Protein AF-A0A2B6UF68-F1 (afdb_monomer_lite)

Secondary structure (DSSP, 8-state):
-HHHHHHHHHHHHHHTHHHHHHHHHHHHHHHHHHHTS-SHHHHHHHHHHHHHHHHHHHHHHHHHHHHHHHHHGGGGTS-HHHHGGGGHHHHHHHHHHHHHGGG--------SHHHHHHHHHHHHHHHTHHHHHHHHHHHHTS-HHHHHHHHHHHHGGGG-

pLDDT: mean 82.46, std 14.35, range [37.25, 95.19]

Foldseek 3Di:
DVVLLVVLLCLLVVLCPVVVVVLVVQLVVLVVVLVVDDDPVSVVVSVLLNVLLVLLLVLLVVVLLVVLLVLLVCCVPDPLVVLLCLVVQVVVLVVVVVVCVVPDDDDDDPPDSVSSSPVSSVVNNSSNSVVSSRSNSSNNVDDPVSVVSSVVSSCVVVPD

InterPro domains:
  IPR004676 Cadmium resistance transporter [PF03596] (13-154)

Organism: NCBI:txid1890302

Structure (mmCIF, N/CA/C/O backbone):
data_AF-A0A2B6UF68-F1
#
_entry.id   AF-A0A2B6UF68-F1
#
loop_
_atom_site.group_PDB
_atom_site.id
_atom_site.type_symbol
_atom_site.label_atom_id
_atom_site.label_alt_id
_atom_site.label_comp_id
_atom_site.label_asym_id
_atom_site.label_entity_id
_atom_site.label_seq_id
_atom_site.pdbx_PDB_ins_code
_atom_site.Cartn_x
_atom_site.Cartn_y
_atom_site.Cartn_z
_atom_site.occupancy
_atom_site.B_iso_or_equiv
_atom_site.auth_seq_id
_atom_site.auth_comp_id
_atom_site.auth_asym_id
_atom_site.auth_atom_id
_atom_site.pdbx_PDB_model_num
ATOM 1 N N . MET A 1 1 ? 9.343 10.005 -18.141 1.00 82.25 1 MET A N 1
ATOM 2 C CA . MET A 1 1 ? 9.205 10.897 -16.968 1.00 82.25 1 MET A CA 1
ATOM 3 C C . MET A 1 1 ? 7.772 11.369 -16.813 1.00 82.25 1 MET A C 1
ATOM 5 O O . MET A 1 1 ? 7.151 10.940 -15.858 1.00 82.25 1 MET A O 1
ATOM 9 N N . VAL A 1 2 ? 7.203 12.136 -17.752 1.00 87.62 2 VAL A N 1
ATOM 10 C CA . VAL A 1 2 ? 5.778 12.544 -17.690 1.00 87.62 2 VAL A CA 1
ATOM 11 C C . VAL A 1 2 ? 4.834 11.339 -17.609 1.00 87.62 2 VAL A C 1
ATOM 13 O O . VAL A 1 2 ? 3.980 11.285 -16.734 1.00 87.62 2 VAL A O 1
ATOM 16 N N . THR A 1 3 ? 5.044 10.332 -18.461 1.00 88.31 3 THR A N 1
ATOM 17 C CA . THR A 1 3 ? 4.276 9.077 -18.436 1.00 88.31 3 THR A CA 1
ATOM 18 C C . THR A 1 3 ? 4.361 8.374 -17.086 1.00 88.31 3 THR A C 1
ATOM 20 O O . THR A 1 3 ? 3.337 8.000 -16.540 1.00 88.31 3 THR A O 1
ATOM 23 N N . THR A 1 4 ? 5.558 8.264 -16.506 1.00 87.00 4 THR A N 1
ATOM 24 C CA . THR A 1 4 ? 5.756 7.688 -15.172 1.00 87.00 4 THR A CA 1
ATOM 25 C C . THR A 1 4 ? 5.005 8.469 -14.105 1.00 87.00 4 THR A C 1
ATOM 27 O O . THR A 1 4 ? 4.317 7.855 -13.314 1.00 87.00 4 THR A O 1
ATOM 30 N N . ILE A 1 5 ? 5.092 9.801 -14.094 1.00 89.75 5 ILE A N 1
ATOM 31 C CA . ILE A 1 5 ? 4.393 10.629 -13.100 1.00 89.75 5 ILE A CA 1
ATOM 32 C C . ILE A 1 5 ? 2.885 10.363 -13.156 1.00 89.75 5 ILE A C 1
ATOM 34 O O . ILE A 1 5 ? 2.264 10.116 -12.126 1.00 89.75 5 ILE A O 1
ATOM 38 N N . ILE A 1 6 ? 2.316 10.347 -14.365 1.00 92.94 6 ILE A N 1
ATOM 39 C CA . ILE A 1 6 ? 0.894 10.064 -14.581 1.00 92.94 6 ILE A CA 1
ATOM 40 C C . ILE A 1 6 ? 0.556 8.634 -14.141 1.00 92.94 6 ILE A C 1
ATOM 42 O O . ILE A 1 6 ? -0.397 8.440 -13.394 1.00 92.94 6 ILE A O 1
ATOM 46 N N . SER A 1 7 ? 1.343 7.635 -14.550 1.00 91.31 7 SER A N 1
ATOM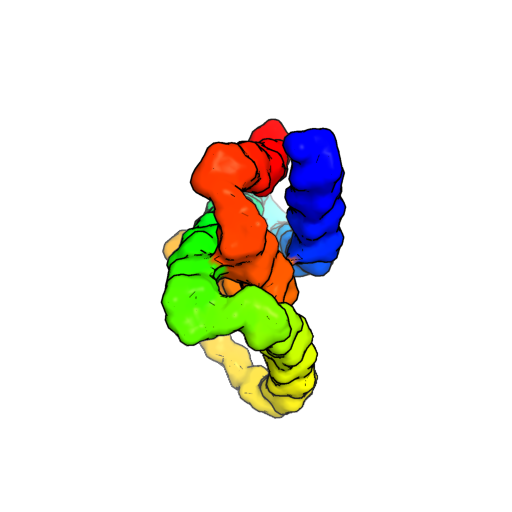 47 C CA . SER A 1 7 ? 1.135 6.236 -14.163 1.00 91.31 7 SER A CA 1
ATOM 48 C C . SER A 1 7 ? 1.241 6.028 -12.656 1.00 91.31 7 SER A C 1
ATOM 50 O O . SER A 1 7 ? 0.402 5.334 -12.099 1.00 91.31 7 SER A O 1
ATOM 52 N N . SER A 1 8 ? 2.222 6.638 -11.988 1.00 91.19 8 SER A N 1
ATOM 53 C CA . SER A 1 8 ? 2.392 6.556 -10.536 1.00 91.19 8 SER A CA 1
ATOM 54 C C . SER A 1 8 ? 1.227 7.208 -9.807 1.00 91.19 8 SER A C 1
ATOM 56 O O . SER A 1 8 ? 0.723 6.634 -8.850 1.00 91.19 8 SER A O 1
ATOM 58 N N . PHE A 1 9 ? 0.753 8.363 -10.280 1.00 92.50 9 PHE A N 1
ATOM 59 C CA . PHE A 1 9 ? -0.416 9.024 -9.707 1.00 92.50 9 PHE A CA 1
ATOM 60 C C . PHE A 1 9 ? -1.695 8.196 -9.888 1.00 92.50 9 PHE A C 1
ATOM 62 O O . PHE A 1 9 ? -2.442 7.997 -8.932 1.00 92.50 9 PHE A O 1
ATOM 69 N N . ILE A 1 10 ? -1.938 7.671 -11.094 1.00 93.81 10 ILE A N 1
ATOM 70 C CA . ILE A 1 10 ? -3.097 6.816 -11.385 1.00 93.81 10 ILE A CA 1
ATOM 71 C C . ILE A 1 10 ? -3.030 5.522 -10.572 1.00 93.81 10 ILE A C 1
ATOM 73 O O . ILE A 1 10 ? -4.028 5.142 -9.975 1.00 93.81 10 ILE A O 1
ATOM 77 N N . ALA A 1 11 ? -1.872 4.860 -10.521 1.00 92.94 11 ALA A N 1
ATOM 78 C CA . ALA A 1 11 ? -1.694 3.631 -9.755 1.00 92.94 11 ALA A CA 1
ATOM 79 C C . ALA A 1 11 ? -1.968 3.880 -8.271 1.00 92.94 11 ALA A C 1
ATOM 81 O O . ALA A 1 11 ? -2.795 3.191 -7.687 1.00 92.94 11 ALA A O 1
ATOM 82 N N . PHE A 1 12 ? -1.346 4.914 -7.701 1.00 91.75 12 PHE A N 1
ATOM 83 C CA . PHE A 1 12 ? -1.544 5.305 -6.312 1.00 91.75 12 PHE A CA 1
ATOM 84 C C . PHE A 1 12 ? -3.020 5.564 -6.010 1.00 91.75 12 PHE A C 1
ATOM 86 O O . PHE A 1 12 ? -3.643 4.833 -5.247 1.00 91.75 12 PHE A O 1
ATOM 93 N N . THR A 1 13 ? -3.616 6.544 -6.695 1.00 91.62 13 THR A N 1
ATOM 94 C CA . THR A 1 13 ? -5.015 6.925 -6.466 1.00 91.62 13 THR A CA 1
ATOM 95 C C . THR A 1 13 ? -5.969 5.756 -6.676 1.00 91.62 13 THR A C 1
ATOM 97 O O . THR A 1 13 ? -6.846 5.552 -5.846 1.00 91.62 13 THR A O 1
ATOM 100 N N . SER A 1 14 ? -5.773 4.942 -7.717 1.00 92.50 14 SER A N 1
ATOM 101 C CA . SER A 1 14 ? -6.626 3.784 -7.992 1.00 92.50 14 SER A CA 1
ATOM 102 C C . SER A 1 14 ? -6.565 2.729 -6.889 1.00 92.50 14 SER A C 1
ATOM 104 O O . SER A 1 14 ? -7.602 2.159 -6.567 1.00 92.50 14 SER A O 1
ATOM 106 N N . THR A 1 15 ? -5.385 2.464 -6.326 1.00 91.44 15 THR A N 1
ATOM 107 C CA . THR A 1 15 ? -5.206 1.450 -5.268 1.00 91.44 15 THR A CA 1
ATOM 108 C C . THR A 1 15 ? -5.496 1.960 -3.861 1.00 91.44 15 THR A C 1
ATOM 110 O O . THR A 1 15 ? -5.385 1.208 -2.910 1.00 91.44 15 THR A O 1
ATOM 113 N N . ASN A 1 16 ? -5.808 3.246 -3.697 1.00 91.56 16 ASN A N 1
ATOM 114 C CA . ASN A 1 16 ? -6.142 3.831 -2.396 1.00 91.56 16 ASN A CA 1
ATOM 115 C C . ASN A 1 16 ? -7.621 4.247 -2.291 1.00 91.56 16 ASN A C 1
ATOM 117 O O . ASN A 1 16 ? -8.037 4.824 -1.285 1.00 91.56 16 ASN A O 1
ATOM 121 N N . ILE A 1 17 ? -8.439 3.991 -3.320 1.00 91.00 17 ILE A N 1
ATOM 122 C CA . ILE A 1 17 ? -9.878 4.312 -3.306 1.00 91.00 17 ILE A CA 1
ATOM 123 C C . ILE A 1 17 ? -10.624 3.513 -2.227 1.00 91.00 17 ILE A C 1
ATOM 125 O O . ILE A 1 17 ? -11.546 4.032 -1.597 1.00 91.00 17 ILE A O 1
ATOM 129 N N . ASP A 1 18 ? -10.251 2.259 -2.012 1.00 88.69 18 ASP A N 1
ATOM 130 C CA . ASP A 1 18 ? -10.850 1.360 -1.025 1.00 88.69 18 ASP A CA 1
ATOM 131 C C . ASP A 1 18 ? -10.479 1.731 0.424 1.00 88.69 18 ASP A C 1
ATOM 133 O O . ASP A 1 18 ? -11.342 1.701 1.310 1.00 88.69 18 ASP A O 1
ATOM 137 N N . ASP A 1 19 ? -9.252 2.205 0.654 1.00 90.31 19 ASP A N 1
ATOM 138 C CA . ASP A 1 19 ? -8.795 2.730 1.944 1.00 90.31 19 ASP A CA 1
ATOM 139 C C . ASP A 1 19 ? -9.687 3.873 2.450 1.00 90.31 19 ASP A C 1
ATOM 141 O O . ASP A 1 19 ? -9.962 3.960 3.649 1.00 90.31 19 ASP A O 1
ATOM 145 N N . ILE A 1 20 ? -10.204 4.727 1.555 1.00 90.44 20 ILE A N 1
ATOM 146 C CA . ILE A 1 20 ? -11.131 5.813 1.922 1.00 90.44 20 ILE A CA 1
ATOM 147 C C . ILE A 1 20 ? -12.387 5.244 2.593 1.00 90.44 20 ILE A C 1
ATOM 149 O O . ILE A 1 20 ? -12.851 5.787 3.599 1.00 90.44 20 ILE A O 1
ATOM 153 N N . PHE A 1 21 ? -12.927 4.133 2.086 1.00 91.00 21 PHE A N 1
ATOM 154 C CA . PHE A 1 21 ? -14.095 3.483 2.683 1.00 91.00 21 PHE A CA 1
ATOM 155 C C . PHE A 1 21 ? -13.763 2.841 4.033 1.00 91.00 21 PHE A C 1
ATOM 157 O O . PHE A 1 21 ? -14.556 2.949 4.973 1.00 91.00 21 PHE A O 1
ATOM 164 N N . ILE A 1 22 ? -12.589 2.219 4.169 1.00 89.56 22 ILE A N 1
ATOM 165 C CA . ILE A 1 22 ? -12.136 1.656 5.450 1.00 89.56 22 ILE A CA 1
ATOM 166 C C . ILE A 1 22 ? -11.959 2.757 6.494 1.00 89.56 22 ILE A C 1
ATOM 168 O O . ILE A 1 22 ? -12.490 2.645 7.603 1.00 89.56 22 ILE A O 1
ATOM 172 N N . LEU A 1 23 ? -11.268 3.841 6.143 1.00 90.44 23 LEU A N 1
ATOM 173 C CA . LEU A 1 23 ? -11.076 4.996 7.015 1.00 90.44 23 LEU A CA 1
ATOM 174 C C . LEU A 1 23 ? -12.417 5.610 7.405 1.00 90.44 23 LEU A C 1
ATOM 176 O O . LEU A 1 23 ? -12.648 5.856 8.589 1.00 90.44 23 LEU A O 1
ATOM 180 N N . LEU A 1 24 ? -13.337 5.776 6.452 1.00 91.25 24 LEU A N 1
ATOM 181 C CA . LEU A 1 24 ? -14.691 6.257 6.718 1.00 91.25 24 LEU A CA 1
ATOM 182 C C . LEU A 1 24 ? -15.397 5.394 7.773 1.00 91.25 24 LEU A C 1
ATOM 184 O O . LEU A 1 24 ? -15.976 5.927 8.722 1.00 91.25 24 LEU A O 1
ATOM 188 N N . VAL A 1 25 ? -15.327 4.067 7.646 1.00 88.75 25 VAL A N 1
ATOM 189 C CA . VAL A 1 25 ? -15.925 3.133 8.610 1.00 88.75 25 VAL A CA 1
ATOM 190 C C . VAL A 1 25 ? -15.245 3.234 9.980 1.00 88.75 25 VAL A C 1
ATOM 192 O O . VAL A 1 25 ? -15.941 3.283 10.997 1.00 88.75 25 VAL A O 1
ATOM 195 N N . LEU A 1 26 ? -13.913 3.303 10.038 1.00 87.19 26 LEU A N 1
ATOM 196 C CA . LEU A 1 26 ? -13.161 3.415 11.294 1.00 87.19 26 LEU A CA 1
ATOM 197 C C . LEU A 1 26 ? -13.449 4.736 12.022 1.00 87.19 26 LEU A C 1
ATOM 199 O O . LEU A 1 26 ? -13.762 4.727 13.217 1.00 87.19 26 LEU A O 1
ATOM 203 N N . PHE A 1 27 ? -13.428 5.863 11.307 1.00 88.31 27 PHE A N 1
ATOM 204 C CA . PHE A 1 27 ? -13.787 7.171 11.857 1.00 88.31 27 PHE A CA 1
ATOM 205 C C . PHE A 1 27 ? -15.256 7.218 12.289 1.00 88.31 27 PHE A C 1
ATOM 207 O O . PHE A 1 27 ? -15.570 7.742 13.361 1.00 88.31 27 PHE A O 1
ATOM 214 N N . SER A 1 28 ? -16.160 6.607 11.518 1.00 87.88 28 SER A N 1
ATOM 215 C CA . SER A 1 28 ? -17.574 6.484 11.884 1.00 87.88 28 SER A CA 1
ATOM 216 C C . SER A 1 28 ? -17.764 5.695 13.185 1.00 87.88 28 SER A C 1
ATOM 218 O O . SER A 1 28 ? -18.507 6.132 14.066 1.00 87.88 28 SER A O 1
ATOM 220 N N . GLN A 1 29 ? -17.045 4.584 13.382 1.00 83.50 29 GLN A N 1
ATOM 221 C CA . GLN A 1 29 ? -17.090 3.807 14.630 1.00 83.50 29 GLN A CA 1
ATOM 222 C C . GLN A 1 29 ? -16.602 4.616 15.839 1.00 83.50 29 GLN A C 1
ATOM 224 O O . GLN A 1 29 ? -17.213 4.572 16.910 1.00 83.50 29 GLN A O 1
ATOM 229 N N . VAL A 1 30 ? -15.528 5.394 15.674 1.00 81.81 30 VAL A N 1
ATOM 230 C CA . VAL A 1 30 ? -15.020 6.272 16.739 1.00 81.81 30 VAL A CA 1
ATOM 231 C C . VAL A 1 30 ? -16.034 7.369 17.069 1.00 81.81 30 VAL A C 1
ATOM 233 O O . VAL A 1 30 ? -16.325 7.592 18.246 1.00 81.81 30 VAL A O 1
ATOM 236 N N . ARG A 1 31 ? -16.631 8.006 16.056 1.00 78.19 31 ARG A N 1
ATOM 237 C CA . ARG A 1 31 ? -17.592 9.105 16.231 1.00 78.19 31 ARG A CA 1
ATOM 238 C C . ARG A 1 31 ? -18.939 8.640 16.794 1.00 78.19 31 ARG A C 1
ATOM 240 O O . ARG A 1 31 ? -19.501 9.302 17.662 1.00 78.19 31 ARG A O 1
ATOM 247 N N . THR A 1 32 ? -19.446 7.485 16.373 1.00 70.50 32 THR A N 1
ATOM 248 C CA . THR A 1 32 ? -20.697 6.904 16.905 1.00 70.50 32 THR A CA 1
ATOM 249 C C . THR A 1 32 ? -20.546 6.397 18.340 1.00 70.50 32 THR A C 1
ATOM 251 O O . THR A 1 32 ? -21.478 6.524 19.136 1.00 70.50 32 THR A O 1
ATOM 254 N N . GLY A 1 33 ? -19.360 5.913 18.727 1.00 63.47 33 GLY A N 1
ATOM 255 C CA . GLY A 1 33 ? -19.050 5.562 20.119 1.00 63.47 33 GLY A CA 1
ATOM 256 C C . GLY A 1 33 ? -19.103 6.750 21.092 1.00 63.47 33 GLY A C 1
ATOM 257 O O . GLY A 1 33 ? -19.291 6.554 22.292 1.00 63.47 33 GLY A O 1
ATOM 258 N N . VAL A 1 34 ? -18.974 7.975 20.578 1.00 55.97 34 VAL A N 1
ATOM 259 C CA . VAL A 1 34 ? -19.010 9.234 21.344 1.00 55.97 34 VAL A CA 1
ATOM 260 C C . VAL A 1 34 ? -20.437 9.728 21.546 1.00 55.97 34 VAL A C 1
ATOM 262 O O . VAL A 1 34 ? -20.759 10.201 22.627 1.00 55.97 34 VAL A O 1
ATOM 265 N N . ILE A 1 35 ? -21.318 9.531 20.561 1.00 55.06 35 ILE A N 1
ATOM 266 C CA . ILE A 1 35 ? -22.742 9.903 20.649 1.00 55.06 35 ILE A CA 1
ATOM 267 C C . ILE A 1 35 ? -23.453 9.149 21.792 1.00 55.06 35 ILE A C 1
ATOM 269 O O . ILE A 1 35 ? -24.402 9.657 22.373 1.00 55.06 35 ILE A O 1
ATOM 273 N N . LYS A 1 36 ? -22.964 7.961 22.178 1.00 57.69 36 LYS A N 1
ATOM 274 C CA . LYS A 1 36 ? -23.509 7.172 23.300 1.00 57.69 36 LYS A CA 1
ATOM 275 C C . LYS A 1 36 ? -23.016 7.581 24.695 1.00 57.69 36 LYS A C 1
ATOM 277 O O . LYS A 1 36 ? -23.550 7.075 25.678 1.00 57.69 36 LYS A O 1
ATOM 282 N N . LYS A 1 37 ? -21.982 8.419 24.814 1.00 55.34 37 LYS A N 1
ATOM 283 C CA . LYS A 1 37 ? -21.416 8.843 26.106 1.00 55.34 37 LYS A CA 1
ATOM 284 C C . LYS A 1 37 ? -21.299 10.365 26.108 1.00 55.34 37 LYS A C 1
ATOM 286 O O . LYS A 1 37 ? -20.322 10.918 25.618 1.00 55.34 37 LYS A O 1
ATOM 291 N N . GLU A 1 38 ? -22.313 11.043 26.631 1.00 52.59 38 GLU A N 1
ATOM 292 C CA . GLU A 1 38 ? -22.341 12.504 26.726 1.00 52.59 38 GLU A CA 1
ATOM 293 C C . GLU A 1 38 ? -21.450 12.995 27.880 1.00 52.59 38 GLU A C 1
ATOM 295 O O . GLU A 1 38 ? -21.632 12.614 29.034 1.00 52.59 38 GLU A O 1
ATOM 300 N N . GLY A 1 39 ? -20.447 13.822 27.566 1.00 58.47 39 GLY A N 1
ATOM 301 C CA . GLY A 1 39 ? -19.591 14.492 28.549 1.00 58.47 39 GLY A CA 1
ATOM 302 C C . GLY A 1 39 ? -18.331 15.104 27.926 1.00 58.47 39 GLY A C 1
ATOM 303 O O . GLY A 1 39 ? -17.732 14.534 27.015 1.00 58.47 39 GLY A O 1
ATOM 304 N N . SER A 1 40 ? -17.882 16.261 28.418 1.00 56.56 40 SER A N 1
ATOM 305 C CA . SER A 1 40 ? -16.725 17.011 27.886 1.00 56.56 40 SER A CA 1
ATOM 306 C C . SER A 1 40 ? -15.403 16.220 27.887 1.00 56.56 40 SER A C 1
ATOM 308 O O . SER A 1 40 ? -14.547 16.438 27.030 1.00 56.56 40 SER A O 1
ATOM 310 N N . THR A 1 41 ? -15.251 15.238 28.785 1.00 59.62 41 THR A N 1
ATOM 311 C CA . THR A 1 41 ? -14.118 14.289 28.825 1.00 59.62 41 THR A CA 1
ATOM 312 C C . THR A 1 41 ? -14.112 13.295 27.659 1.00 59.62 41 THR A C 1
ATOM 314 O O . THR A 1 41 ? -13.068 12.728 27.325 1.00 59.62 41 THR A O 1
ATOM 317 N N . VAL A 1 42 ? -15.253 13.089 26.997 1.00 62.56 42 VAL A N 1
ATOM 318 C CA . VAL A 1 42 ? -15.395 12.142 25.885 1.00 62.56 42 VAL A CA 1
ATOM 319 C C . VAL A 1 42 ? -14.792 12.714 24.604 1.00 62.56 42 VAL A C 1
ATOM 321 O O . VAL A 1 42 ? -14.113 11.983 23.887 1.00 62.56 42 VAL A O 1
ATOM 324 N N . ARG A 1 43 ? -14.908 14.028 24.370 1.00 62.31 43 ARG A N 1
ATOM 325 C CA . ARG A 1 43 ? -14.393 14.686 23.155 1.00 62.31 43 ARG A CA 1
ATOM 326 C C . ARG A 1 43 ? -12.864 14.668 23.048 1.00 62.31 43 ARG A C 1
ATOM 328 O O . ARG A 1 43 ? -12.331 14.534 21.948 1.00 62.31 43 ARG A O 1
ATOM 335 N N . GLY A 1 44 ? -12.156 14.740 24.179 1.00 64.06 44 GLY A N 1
ATOM 336 C CA . GLY A 1 44 ? -10.698 14.565 24.223 1.00 64.06 44 GLY A CA 1
ATOM 337 C C . GLY A 1 44 ? -10.271 13.139 23.854 1.00 64.06 44 GLY A C 1
ATOM 338 O O . GLY A 1 44 ? -9.354 12.950 23.059 1.00 64.06 44 GLY A O 1
ATOM 339 N N . ARG A 1 45 ? -10.993 12.124 24.349 1.00 68.94 45 ARG A N 1
ATOM 340 C CA . ARG A 1 45 ? -10.748 10.714 23.995 1.00 68.94 45 ARG A CA 1
ATOM 341 C C . ARG A 1 45 ? -11.067 10.409 22.529 1.00 68.94 45 ARG A C 1
ATOM 343 O O . ARG A 1 45 ? -10.415 9.546 21.953 1.00 68.94 45 ARG A O 1
ATOM 350 N N . THR A 1 46 ? -12.027 11.108 21.921 1.00 73.88 46 THR A N 1
ATOM 351 C CA . THR A 1 46 ? -12.342 10.992 20.487 1.00 73.88 46 THR A CA 1
ATOM 352 C C . THR A 1 46 ? -11.162 11.391 19.618 1.00 73.88 46 THR A C 1
ATOM 354 O O . THR A 1 46 ? -10.708 10.574 18.825 1.00 73.88 46 THR A O 1
ATOM 357 N N . LYS A 1 47 ? -10.615 12.598 19.824 1.00 79.06 47 LYS A N 1
ATOM 358 C CA . LYS A 1 47 ? -9.483 13.103 19.032 1.00 79.06 47 LYS A CA 1
ATOM 359 C C . LYS A 1 47 ? -8.262 12.188 19.119 1.00 79.06 47 LYS A C 1
ATOM 361 O O . LYS A 1 47 ? -7.589 11.961 18.123 1.00 79.06 47 LYS A O 1
ATOM 366 N N . MET A 1 48 ? -8.001 11.616 20.297 1.00 79.94 48 MET A N 1
ATOM 367 C CA . MET A 1 48 ? -6.900 10.661 20.472 1.00 79.94 48 MET A CA 1
ATOM 368 C C . MET A 1 48 ? -7.128 9.367 19.682 1.00 79.94 48 MET A C 1
ATOM 370 O O . MET A 1 48 ? -6.202 8.854 19.066 1.00 79.94 48 MET A O 1
ATOM 374 N N . LYS A 1 49 ? -8.364 8.855 19.645 1.00 82.38 49 LYS A N 1
ATOM 375 C CA . LYS A 1 49 ? -8.708 7.665 18.850 1.00 82.38 49 LYS A CA 1
ATOM 376 C C . LYS A 1 49 ? -8.645 7.930 17.347 1.00 82.38 49 LYS A C 1
ATOM 378 O O . LYS A 1 49 ? -8.176 7.069 16.612 1.00 82.38 49 LYS A O 1
ATOM 383 N N . GLU A 1 50 ? -9.082 9.107 16.906 1.00 87.06 50 GLU A N 1
ATOM 384 C CA . GLU A 1 50 ? -8.929 9.561 15.518 1.00 87.06 50 GLU A CA 1
ATOM 385 C C . GLU A 1 50 ? -7.447 9.617 15.128 1.00 87.06 50 GLU A C 1
ATOM 387 O O . GLU A 1 50 ? -7.063 9.074 14.095 1.00 87.06 50 GLU A O 1
ATOM 392 N N . LEU A 1 51 ? -6.591 10.157 16.002 1.00 87.31 51 LEU A N 1
ATOM 393 C CA . LEU A 1 51 ? -5.145 10.182 15.784 1.00 87.31 51 LEU A CA 1
ATOM 394 C C . LEU A 1 51 ? -4.541 8.771 15.688 1.00 87.31 51 LEU A C 1
ATOM 396 O O . LEU A 1 51 ? -3.658 8.543 14.869 1.00 87.31 51 LEU A O 1
ATOM 400 N N . TYR A 1 52 ? -5.025 7.801 16.470 1.00 89.44 52 TYR A N 1
ATOM 401 C CA . TYR A 1 52 ? -4.562 6.410 16.359 1.00 89.44 52 TYR A CA 1
ATOM 402 C C . TYR A 1 52 ? -4.949 5.758 15.030 1.00 89.44 52 TYR A C 1
ATOM 404 O O . TYR A 1 52 ? -4.194 4.919 14.542 1.00 89.44 52 TYR A O 1
ATOM 412 N N . ILE A 1 53 ? -6.083 6.150 14.435 1.00 90.38 53 ILE A N 1
ATOM 413 C CA . ILE A 1 53 ? -6.452 5.728 13.076 1.00 90.38 53 ILE A CA 1
ATOM 414 C C . ILE A 1 53 ? -5.452 6.294 12.072 1.00 90.38 53 ILE A C 1
ATOM 416 O O . ILE A 1 53 ? -4.900 5.535 11.284 1.00 90.38 53 ILE A O 1
ATOM 420 N N . VAL A 1 54 ? -5.158 7.593 12.146 1.00 91.75 54 VAL A N 1
ATOM 421 C CA . VAL A 1 54 ? -4.195 8.232 11.236 1.00 91.75 54 VAL A CA 1
ATOM 422 C C . VAL A 1 54 ? -2.809 7.597 11.377 1.00 91.75 54 VAL A C 1
ATOM 424 O O . VAL A 1 54 ? -2.264 7.099 10.400 1.00 91.75 54 VAL A O 1
ATOM 427 N N . ILE A 1 55 ? -2.261 7.508 12.594 1.00 91.38 55 ILE A N 1
ATOM 428 C CA . ILE A 1 55 ? -0.933 6.912 12.828 1.00 91.38 55 ILE A CA 1
ATOM 429 C C . ILE A 1 55 ? -0.892 5.451 12.362 1.00 91.38 55 ILE A C 1
ATOM 431 O O . ILE A 1 55 ? 0.076 5.027 11.733 1.00 91.38 55 ILE A O 1
ATOM 435 N N . GLY A 1 56 ? -1.941 4.679 12.654 1.00 90.88 56 GLY A N 1
ATOM 436 C CA . GLY A 1 56 ? -2.039 3.288 12.223 1.00 90.88 56 GLY A CA 1
ATOM 437 C C . GLY A 1 56 ? -2.082 3.139 10.705 1.00 90.88 56 GLY A C 1
ATOM 438 O O . GLY A 1 56 ? -1.378 2.285 10.173 1.00 90.88 56 GLY A O 1
ATOM 439 N N . GLN A 1 57 ? -2.832 3.995 10.007 1.00 92.75 57 GLN A N 1
ATOM 440 C CA . GLN A 1 57 ? -2.890 4.001 8.544 1.00 92.75 57 GLN A CA 1
ATOM 441 C C . GLN A 1 57 ? -1.523 4.337 7.943 1.00 92.75 57 GLN A C 1
ATOM 443 O O . GLN A 1 57 ? -1.046 3.613 7.075 1.00 92.75 57 GLN A O 1
ATOM 448 N N . TYR A 1 58 ? -0.860 5.385 8.441 1.00 91.62 58 TYR A N 1
ATOM 449 C CA . TYR A 1 58 ? 0.467 5.790 7.966 1.00 91.62 58 TYR A CA 1
ATOM 450 C C . TYR A 1 58 ? 1.495 4.673 8.175 1.00 91.62 58 TYR A C 1
ATOM 452 O O . TYR A 1 58 ? 2.288 4.377 7.280 1.00 91.62 58 TYR A O 1
ATOM 460 N N . PHE A 1 59 ? 1.462 4.007 9.333 1.00 93.62 59 PHE A N 1
ATOM 461 C CA . PHE A 1 59 ? 2.347 2.881 9.618 1.00 93.62 59 PHE A CA 1
ATOM 462 C C . PHE A 1 59 ? 2.055 1.670 8.719 1.00 93.62 59 PHE A C 1
ATOM 464 O O . PHE A 1 59 ? 2.976 1.099 8.136 1.00 93.62 59 PHE A O 1
ATOM 471 N N . GLY A 1 60 ? 0.779 1.300 8.563 1.00 93.31 60 GLY A N 1
ATOM 472 C CA . GLY A 1 60 ? 0.358 0.196 7.698 1.00 93.31 60 GLY A CA 1
ATOM 473 C C . GLY A 1 60 ? 0.719 0.432 6.232 1.00 93.31 60 GLY A C 1
ATOM 474 O O . GLY A 1 60 ? 1.276 -0.448 5.579 1.00 93.31 60 GLY A O 1
ATOM 475 N N . PHE A 1 61 ? 0.491 1.643 5.729 1.00 93.31 61 PHE A N 1
ATOM 476 C CA . PHE A 1 61 ? 0.800 1.995 4.348 1.00 93.31 61 PHE A CA 1
ATOM 477 C C . PHE A 1 61 ? 2.310 2.121 4.092 1.00 93.31 61 PHE A C 1
ATOM 479 O O . PHE A 1 61 ? 2.810 1.659 3.066 1.00 93.31 61 PHE A O 1
ATOM 486 N N . SER A 1 62 ? 3.073 2.633 5.063 1.00 93.12 62 SER A N 1
ATOM 487 C CA . SER A 1 62 ? 4.543 2.589 5.015 1.00 93.12 62 SER A CA 1
ATOM 488 C C . SER A 1 62 ? 5.057 1.151 4.909 1.00 93.12 62 SER A C 1
ATOM 490 O O . SER A 1 62 ? 5.977 0.878 4.138 1.00 93.12 62 SER A O 1
ATOM 492 N N . LEU A 1 63 ? 4.442 0.214 5.640 1.00 95.12 63 LEU A N 1
ATOM 493 C CA . LEU A 1 63 ? 4.786 -1.204 5.565 1.00 95.12 63 LEU A CA 1
ATOM 494 C C . LEU A 1 63 ? 4.446 -1.809 4.193 1.00 95.12 63 LEU A C 1
ATOM 496 O O . LEU A 1 63 ? 5.250 -2.571 3.664 1.00 95.12 63 LEU A O 1
ATOM 500 N N . ILE A 1 64 ? 3.315 -1.437 3.585 1.00 95.19 64 ILE A N 1
ATOM 501 C CA . ILE A 1 64 ? 2.955 -1.836 2.211 1.00 95.19 64 ILE A CA 1
ATOM 502 C C . ILE A 1 64 ? 4.016 -1.372 1.207 1.00 95.19 64 ILE A C 1
ATOM 504 O O . ILE A 1 64 ? 4.503 -2.179 0.410 1.00 95.19 64 ILE A O 1
ATOM 508 N N . ILE A 1 65 ? 4.416 -0.096 1.255 1.00 94.81 65 ILE A N 1
ATOM 509 C CA . ILE A 1 65 ? 5.462 0.445 0.373 1.00 94.81 65 ILE A CA 1
ATOM 510 C C . ILE A 1 65 ? 6.779 -0.300 0.604 1.00 94.81 65 ILE A C 1
ATOM 512 O O . ILE A 1 65 ? 7.419 -0.736 -0.352 1.00 94.81 65 ILE A O 1
ATOM 516 N N . PHE A 1 66 ? 7.169 -0.492 1.864 1.00 95.12 66 PHE A N 1
ATOM 517 C CA . PHE A 1 66 ? 8.401 -1.188 2.229 1.00 95.12 66 PHE A CA 1
ATOM 518 C C . PHE A 1 66 ? 8.433 -2.628 1.701 1.00 95.12 66 PHE A C 1
ATOM 520 O O . PHE A 1 66 ? 9.399 -3.029 1.048 1.00 95.12 66 PHE A O 1
ATOM 527 N N . LEU A 1 67 ? 7.355 -3.389 1.911 1.00 95.06 67 LEU A N 1
ATOM 528 C CA . LEU A 1 67 ? 7.203 -4.740 1.371 1.00 95.06 67 LEU A CA 1
ATOM 529 C C . LEU A 1 67 ? 7.202 -4.744 -0.157 1.00 95.06 67 LEU A C 1
ATOM 531 O O . LEU A 1 67 ? 7.733 -5.674 -0.754 1.00 95.06 67 LEU A O 1
ATOM 535 N N . SER A 1 68 ? 6.665 -3.704 -0.793 1.00 95.00 68 SER A N 1
ATOM 536 C CA . SER A 1 68 ? 6.664 -3.583 -2.251 1.00 95.00 68 SER A CA 1
ATOM 537 C C . SER A 1 68 ? 8.064 -3.329 -2.812 1.00 95.00 68 SER A C 1
ATOM 539 O O . SER A 1 68 ? 8.444 -3.937 -3.811 1.00 95.00 68 SER A O 1
ATOM 541 N N . ILE A 1 69 ? 8.869 -2.494 -2.147 1.00 94.62 69 ILE A N 1
ATOM 542 C CA . ILE A 1 69 ? 10.277 -2.272 -2.508 1.00 94.62 69 ILE A CA 1
ATOM 543 C C . ILE A 1 69 ? 11.070 -3.572 -2.346 1.00 94.62 69 ILE A C 1
ATOM 545 O O . ILE A 1 69 ? 11.766 -3.978 -3.275 1.00 94.62 69 ILE A O 1
ATOM 549 N N . ILE A 1 70 ? 10.937 -4.262 -1.208 1.00 94.31 70 ILE A N 1
ATOM 550 C CA . ILE A 1 70 ? 11.606 -5.556 -0.988 1.00 94.31 70 ILE A CA 1
ATOM 551 C C . ILE A 1 70 ? 11.134 -6.587 -2.015 1.00 94.31 70 ILE A C 1
ATOM 553 O O . ILE A 1 70 ? 11.948 -7.275 -2.626 1.00 94.31 70 ILE A O 1
ATOM 557 N N . GLY A 1 71 ? 9.826 -6.667 -2.246 1.00 91.94 71 GLY A N 1
ATOM 558 C CA . GLY A 1 71 ? 9.223 -7.563 -3.223 1.00 91.94 71 GLY A CA 1
ATOM 559 C C . GLY A 1 71 ? 9.714 -7.288 -4.641 1.00 91.94 71 GLY A C 1
ATOM 560 O O . GLY A 1 71 ? 9.907 -8.230 -5.405 1.00 91.94 71 GLY A O 1
ATOM 561 N N . SER A 1 72 ? 10.004 -6.031 -4.990 1.00 92.62 72 SER A N 1
ATOM 562 C CA . SER A 1 72 ? 10.550 -5.673 -6.306 1.00 92.62 72 SER A CA 1
ATOM 563 C C . SER A 1 72 ? 11.921 -6.302 -6.582 1.00 92.62 72 SER A C 1
ATOM 565 O O . SER A 1 72 ? 12.245 -6.581 -7.738 1.00 92.62 72 SER A O 1
ATOM 567 N N . LEU A 1 73 ? 12.690 -6.639 -5.537 1.00 90.12 73 LEU A N 1
ATOM 568 C CA . LEU A 1 73 ? 13.961 -7.362 -5.660 1.00 90.12 73 LEU A CA 1
ATOM 569 C C . LEU A 1 73 ? 13.766 -8.796 -6.184 1.00 90.12 73 LEU A C 1
ATOM 571 O O . LEU A 1 73 ? 14.707 -9.404 -6.686 1.00 90.12 73 LEU A O 1
ATOM 575 N N . SER A 1 74 ? 12.548 -9.347 -6.140 1.00 85.69 74 SER A N 1
ATOM 576 C CA . SER A 1 74 ? 12.252 -10.635 -6.787 1.00 85.69 74 SER A CA 1
ATOM 577 C C . SER A 1 74 ? 12.506 -10.611 -8.300 1.00 85.69 74 SER A C 1
ATOM 579 O O . SER A 1 74 ? 12.790 -11.658 -8.880 1.00 85.69 74 SER A O 1
ATOM 581 N N . SER A 1 75 ? 12.501 -9.427 -8.926 1.00 84.81 75 SER A N 1
ATOM 582 C CA . SER A 1 75 ? 12.807 -9.251 -10.352 1.00 84.81 75 SER A CA 1
ATOM 583 C C . SER A 1 75 ? 14.222 -9.671 -10.754 1.00 84.81 75 SER A C 1
ATOM 585 O O . SER A 1 75 ? 14.450 -9.979 -11.922 1.00 84.81 75 SER A O 1
ATOM 587 N N . PHE A 1 76 ? 15.161 -9.756 -9.804 1.00 84.62 76 PHE A N 1
ATOM 588 C CA . PHE A 1 76 ? 16.499 -10.292 -10.066 1.00 84.62 76 PHE A CA 1
ATOM 589 C C . PHE A 1 76 ? 16.487 -11.793 -10.388 1.00 84.62 76 PHE A C 1
ATOM 591 O O . PHE A 1 76 ? 17.392 -12.278 -11.061 1.00 84.62 76 PHE A O 1
ATOM 598 N N . PHE A 1 77 ? 15.470 -12.523 -9.920 1.00 86.44 77 PHE A N 1
ATOM 599 C CA . PHE A 1 77 ? 15.368 -13.979 -10.062 1.00 86.44 77 PHE A CA 1
ATOM 600 C C . PHE A 1 77 ? 14.166 -14.417 -10.909 1.00 86.44 77 PHE A C 1
ATOM 602 O O . PHE A 1 77 ? 14.178 -15.510 -11.471 1.00 86.44 77 PHE A O 1
ATOM 609 N N . ILE A 1 78 ? 13.127 -13.581 -11.001 1.00 84.69 78 ILE A N 1
ATOM 610 C CA . ILE A 1 78 ? 11.850 -13.890 -11.649 1.00 84.69 78 ILE A CA 1
ATOM 611 C C . ILE A 1 78 ? 11.585 -12.858 -12.756 1.00 84.69 78 ILE A C 1
ATOM 613 O O . ILE A 1 78 ? 11.584 -11.659 -12.473 1.00 84.69 78 ILE A O 1
ATOM 617 N N . PRO A 1 79 ? 11.308 -13.276 -14.008 1.00 84.38 79 PRO A N 1
ATOM 618 C CA . PRO A 1 79 ? 10.953 -12.347 -15.077 1.00 84.38 79 PRO A CA 1
ATOM 619 C C . PRO A 1 79 ? 9.744 -11.480 -14.708 1.00 84.38 79 PRO A C 1
ATOM 621 O O . PRO A 1 79 ? 8.755 -11.973 -14.166 1.00 84.38 79 PRO A O 1
ATOM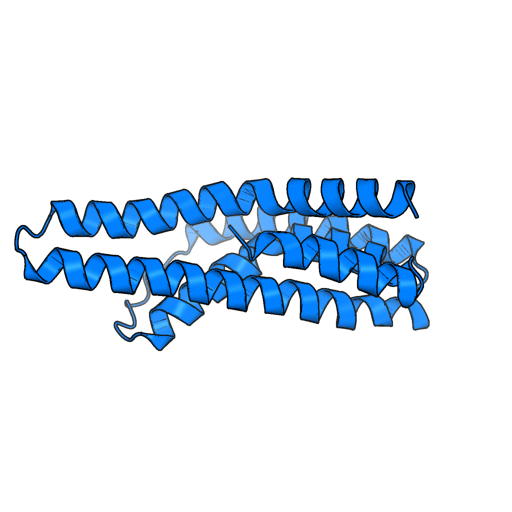 624 N N . VAL A 1 80 ? 9.774 -10.197 -15.079 1.00 78.62 80 VAL A N 1
ATOM 625 C CA . VAL A 1 80 ? 8.708 -9.227 -14.754 1.00 78.62 80 VAL A CA 1
ATOM 626 C C . VAL A 1 80 ? 7.322 -9.686 -15.235 1.00 78.62 80 VAL A C 1
ATOM 628 O O . VAL A 1 80 ? 6.320 -9.421 -14.574 1.00 78.62 80 VAL A O 1
ATOM 631 N N . SER A 1 81 ? 7.248 -10.449 -16.330 1.00 82.88 81 SER A N 1
ATOM 632 C CA . SER A 1 81 ? 5.994 -11.032 -16.831 1.00 82.88 81 SER A CA 1
ATOM 633 C C . SER A 1 81 ? 5.312 -11.971 -15.830 1.00 82.88 81 SER A C 1
ATOM 635 O O . SER A 1 81 ? 4.086 -12.033 -15.796 1.00 82.88 81 SER A O 1
ATOM 637 N N . TRP A 1 82 ? 6.078 -12.660 -14.982 1.00 86.12 82 TRP A N 1
ATOM 638 C CA . TRP A 1 82 ? 5.549 -13.541 -13.940 1.00 86.12 82 TRP A CA 1
ATOM 639 C C . TRP A 1 82 ? 5.145 -12.758 -12.687 1.00 86.12 82 TRP A C 1
ATOM 641 O O . TRP A 1 82 ? 4.215 -13.159 -11.996 1.00 86.12 82 TRP A O 1
ATOM 651 N N . ILE A 1 83 ? 5.774 -11.607 -12.424 1.00 83.56 83 ILE A N 1
ATOM 652 C CA . ILE A 1 83 ? 5.383 -10.702 -11.329 1.00 83.56 83 ILE A CA 1
ATOM 653 C C . ILE A 1 83 ? 3.962 -10.163 -11.554 1.00 83.56 83 ILE A C 1
ATOM 655 O O . ILE A 1 83 ? 3.211 -9.987 -10.598 1.00 83.56 83 ILE A O 1
ATOM 659 N N . GLY A 1 84 ? 3.539 -9.987 -12.811 1.00 79.75 84 GLY A N 1
ATOM 660 C CA . GLY A 1 84 ? 2.159 -9.610 -13.150 1.00 79.75 84 GLY A CA 1
ATOM 661 C C . GLY A 1 84 ? 1.089 -10.591 -12.643 1.00 79.75 84 GLY A C 1
ATOM 662 O O . GLY A 1 84 ? -0.064 -10.202 -12.464 1.00 79.75 84 GLY A O 1
ATOM 663 N N . LEU A 1 85 ? 1.461 -11.838 -12.325 1.00 86.88 85 LEU A N 1
ATOM 664 C CA . LEU A 1 85 ? 0.564 -12.820 -11.705 1.00 86.88 85 LEU A CA 1
ATOM 665 C C . LEU A 1 85 ? 0.206 -12.464 -10.252 1.00 86.88 85 LEU A C 1
ATOM 667 O O . LEU A 1 85 ? -0.713 -13.058 -9.690 1.00 86.88 85 LEU A O 1
ATOM 671 N N . LEU A 1 86 ? 0.867 -11.475 -9.638 1.00 86.50 86 LEU A N 1
ATOM 672 C CA . LEU A 1 86 ? 0.484 -10.972 -8.317 1.00 86.50 86 LEU A CA 1
ATOM 673 C C . LEU A 1 86 ? -0.948 -10.425 -8.281 1.00 86.50 86 LEU A C 1
ATOM 675 O O . LEU A 1 86 ? -1.538 -10.401 -7.206 1.00 86.50 86 LEU A O 1
ATOM 679 N N . GLY A 1 87 ? -1.554 -10.088 -9.426 1.00 84.06 87 GLY A N 1
ATOM 680 C CA . GLY A 1 87 ? -2.982 -9.756 -9.511 1.00 84.06 87 GLY A CA 1
ATOM 681 C C . GLY A 1 87 ? -3.923 -10.883 -9.050 1.00 84.06 87 GLY A C 1
ATOM 682 O O . GLY A 1 87 ? -5.072 -10.622 -8.703 1.00 84.06 87 GLY A O 1
ATOM 683 N N . PHE A 1 88 ? -3.445 -12.131 -8.961 1.00 90.31 88 PHE A N 1
ATOM 684 C CA . PHE A 1 88 ? -4.200 -13.225 -8.343 1.00 90.31 88 PHE A CA 1
ATOM 685 C C . PHE A 1 88 ? -4.208 -13.171 -6.807 1.00 90.31 88 PHE A C 1
ATOM 687 O O . PHE A 1 88 ? -5.102 -13.751 -6.190 1.00 90.31 88 PHE A O 1
ATOM 694 N N . VAL A 1 89 ? -3.258 -12.469 -6.174 1.00 88.81 89 VAL A N 1
ATOM 695 C CA . VAL A 1 89 ? -3.182 -12.343 -4.708 1.00 88.81 89 VAL A CA 1
ATOM 696 C C . VAL A 1 89 ? -4.413 -11.617 -4.142 1.00 88.81 89 VAL A C 1
ATOM 698 O O . VAL A 1 89 ? -5.062 -12.203 -3.271 1.00 88.81 89 VAL A O 1
ATOM 701 N N . PRO A 1 90 ? -4.823 -10.434 -4.651 1.00 83.88 90 PRO A N 1
ATOM 702 C CA . PRO A 1 90 ? -6.059 -9.779 -4.215 1.00 83.88 90 PRO A CA 1
ATOM 703 C C . PRO A 1 90 ? -7.300 -10.652 -4.415 1.00 83.88 90 PRO A C 1
ATOM 705 O O . PRO A 1 90 ? -8.150 -10.726 -3.532 1.00 83.88 90 PRO A O 1
ATOM 708 N N . ILE A 1 91 ? -7.384 -11.381 -5.536 1.00 88.81 91 ILE A N 1
ATOM 709 C CA . ILE A 1 91 ? -8.512 -12.280 -5.831 1.00 88.81 91 ILE A CA 1
ATOM 710 C C . ILE A 1 91 ? -8.591 -13.395 -4.783 1.00 88.81 91 ILE A C 1
ATOM 712 O O . ILE A 1 91 ? -9.650 -13.634 -4.198 1.00 88.81 91 ILE A O 1
ATOM 716 N N . TYR A 1 92 ? -7.466 -14.058 -4.505 1.00 89.75 92 TYR A N 1
ATOM 717 C CA . TYR A 1 92 ? -7.392 -15.103 -3.488 1.00 89.75 92 TYR A CA 1
ATOM 718 C C . TYR A 1 92 ? -7.758 -14.570 -2.097 1.00 89.75 92 TYR A C 1
ATOM 720 O O . TYR A 1 92 ? -8.534 -15.206 -1.378 1.00 89.75 92 TYR A O 1
ATOM 728 N N . MET A 1 93 ? -7.240 -13.396 -1.722 1.00 84.62 93 MET A N 1
ATOM 729 C CA . MET A 1 93 ? -7.549 -12.766 -0.437 1.00 84.62 93 MET A CA 1
ATOM 730 C C . MET A 1 93 ? -9.024 -12.371 -0.332 1.00 84.62 93 MET A C 1
ATOM 732 O O . MET A 1 93 ? -9.626 -12.619 0.711 1.00 84.62 93 MET A O 1
ATOM 736 N N . GLY A 1 94 ? -9.638 -11.872 -1.409 1.00 84.31 94 GLY A N 1
ATOM 737 C CA . GLY A 1 94 ? -11.071 -11.577 -1.472 1.00 84.31 94 GLY A CA 1
ATOM 738 C C . GLY A 1 94 ? -11.939 -12.824 -1.273 1.00 84.31 94 GLY A C 1
ATOM 739 O O . GLY A 1 94 ? -12.824 -12.837 -0.414 1.00 84.31 94 GLY A O 1
ATOM 740 N N . VAL A 1 95 ? -11.638 -13.915 -1.988 1.00 89.19 95 VAL A N 1
ATOM 741 C CA . VAL A 1 95 ? -12.354 -15.200 -1.845 1.00 89.19 95 VAL A CA 1
ATOM 742 C C . VAL A 1 95 ? -12.189 -15.764 -0.433 1.00 89.19 95 VAL A C 1
ATOM 744 O O . VAL A 1 95 ? -13.173 -16.130 0.215 1.00 89.19 95 VAL A O 1
ATOM 747 N N . LYS A 1 96 ? -10.955 -15.800 0.085 1.00 85.06 96 LYS A N 1
ATOM 748 C CA . LYS A 1 96 ? -10.671 -16.264 1.449 1.00 85.06 96 LYS A CA 1
ATOM 749 C C . LYS A 1 96 ? -11.375 -15.394 2.493 1.00 85.06 96 LYS A C 1
ATOM 751 O O . LYS A 1 96 ? -11.904 -15.930 3.466 1.00 85.06 96 LYS A O 1
ATOM 756 N N . GLY A 1 97 ? -11.414 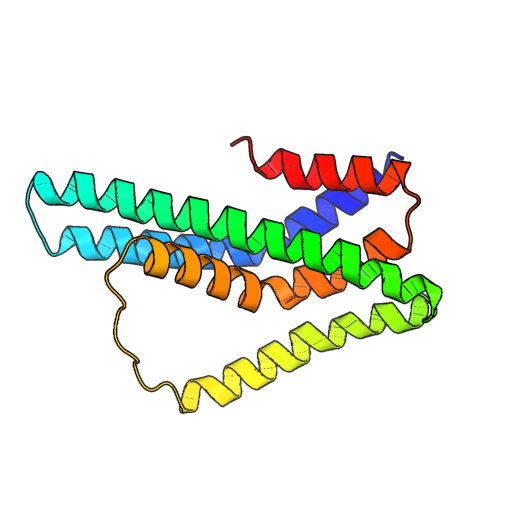-14.080 2.276 1.00 81.94 97 GLY A N 1
ATOM 757 C CA . GLY A 1 97 ? -12.126 -13.112 3.103 1.00 81.94 97 GLY A CA 1
ATOM 758 C C . GLY A 1 97 ? -13.593 -13.494 3.254 1.00 81.94 97 GLY A C 1
ATOM 759 O O . GLY A 1 97 ? -14.040 -13.734 4.376 1.00 81.94 97 GLY A O 1
ATOM 760 N N . ILE A 1 98 ? -14.300 -13.682 2.136 1.00 84.56 98 ILE A N 1
ATOM 761 C CA . ILE A 1 98 ? -15.718 -14.078 2.120 1.00 84.56 98 ILE A CA 1
ATOM 762 C C . ILE A 1 98 ? -15.944 -15.399 2.869 1.00 84.56 98 ILE A C 1
ATOM 764 O O . ILE A 1 98 ? -16.864 -15.504 3.680 1.00 84.56 98 ILE A O 1
ATOM 768 N N . LEU A 1 99 ? -15.084 -16.398 2.657 1.00 84.00 99 LEU A N 1
ATOM 769 C CA . LEU A 1 99 ? -15.199 -17.698 3.329 1.00 84.00 99 LEU A CA 1
ATOM 770 C C . LEU A 1 99 ? -14.925 -17.607 4.842 1.00 84.00 99 LEU A C 1
ATOM 772 O O . LEU A 1 99 ? -15.548 -18.316 5.636 1.00 84.00 99 LEU A O 1
ATOM 776 N N . SER A 1 100 ? -14.026 -16.712 5.255 1.00 78.12 100 SER A N 1
ATOM 777 C CA . SER A 1 100 ? -13.645 -16.517 6.660 1.00 78.12 100 SER A CA 1
ATOM 778 C C . SER A 1 100 ? -14.660 -15.716 7.484 1.00 78.12 100 SER A C 1
ATOM 780 O O . SER A 1 100 ? -14.708 -15.886 8.706 1.00 78.12 100 SER A O 1
ATOM 782 N N . LEU A 1 101 ? -15.537 -14.927 6.841 1.00 70.25 101 LEU A N 1
ATOM 783 C CA . LEU A 1 101 ? -16.630 -14.196 7.508 1.00 70.25 101 LEU A CA 1
ATOM 784 C C . LEU A 1 101 ? -17.558 -15.126 8.306 1.00 70.25 101 LEU A C 1
ATOM 786 O O . LEU A 1 101 ? -18.183 -14.702 9.277 1.00 70.25 101 LEU A O 1
ATOM 790 N N . ARG A 1 102 ? -17.603 -16.414 7.948 1.00 62.72 102 ARG A N 1
ATOM 791 C CA . ARG A 1 102 ? -18.399 -17.438 8.633 1.00 62.72 102 ARG A CA 1
ATOM 792 C C . ARG A 1 102 ? -17.838 -17.854 10.002 1.00 62.72 102 ARG A C 1
ATOM 794 O O . ARG A 1 102 ? -18.557 -18.471 10.779 1.00 62.72 102 ARG A O 1
ATOM 801 N N . SER A 1 103 ? -16.582 -17.524 10.313 1.00 58.66 103 SER A N 1
ATOM 802 C CA . SER A 1 103 ? -15.865 -18.029 11.495 1.00 58.66 103 SER A CA 1
ATOM 803 C C . SER A 1 103 ? -15.382 -16.928 12.451 1.00 58.66 103 SER A C 1
ATOM 805 O O . SER A 1 103 ? -14.477 -17.161 13.257 1.00 58.66 103 SER A O 1
ATOM 807 N N . TYR A 1 104 ? -15.963 -15.724 12.383 1.00 50.72 104 TYR A N 1
ATOM 808 C CA . TYR A 1 104 ? -15.535 -14.592 13.208 1.00 50.72 104 TYR A CA 1
ATOM 809 C C . TYR A 1 104 ? -15.954 -14.764 14.679 1.00 50.72 104 TYR A C 1
ATOM 811 O O . TYR A 1 104 ? -17.045 -14.374 15.100 1.00 50.72 104 TYR A O 1
ATOM 819 N N . LYS A 1 105 ? -15.056 -15.338 15.485 1.00 50.50 105 LYS A N 1
ATOM 820 C CA . LYS A 1 105 ? -15.124 -15.285 16.948 1.00 50.50 105 LYS A CA 1
ATOM 821 C C . LYS A 1 105 ? -14.561 -13.933 17.394 1.00 50.50 105 LYS A C 1
ATOM 823 O O . LYS A 1 105 ? -13.422 -13.593 17.083 1.00 50.50 105 LYS A O 1
ATOM 828 N N . ARG A 1 106 ? -15.385 -13.143 18.083 1.00 46.34 106 ARG A N 1
ATOM 829 C CA . ARG A 1 106 ? -15.038 -11.818 18.614 1.00 46.34 106 ARG A CA 1
ATOM 830 C C . ARG A 1 106 ? -13.953 -11.963 19.683 1.00 46.34 106 ARG A C 1
ATOM 832 O O . ARG A 1 106 ? -14.276 -12.225 20.833 1.00 46.34 106 ARG A O 1
ATOM 839 N N . ASN A 1 107 ? -12.690 -11.812 19.297 1.00 43.50 107 ASN A N 1
ATOM 840 C CA . ASN A 1 107 ? -11.592 -11.723 20.254 1.00 43.50 107 ASN A CA 1
ATOM 841 C C . ASN A 1 107 ? -11.507 -10.306 20.835 1.00 43.50 107 ASN A C 1
ATOM 843 O O . ASN A 1 107 ? -11.795 -9.316 20.158 1.00 43.50 107 ASN A O 1
ATOM 847 N N . GLU A 1 108 ? -11.193 -10.268 22.125 1.00 47.75 108 GLU A N 1
ATOM 848 C CA . GLU A 1 108 ? -11.311 -9.130 23.027 1.00 47.75 108 GLU A CA 1
ATOM 849 C C . GLU A 1 108 ? -10.539 -7.889 22.570 1.00 47.75 108 GLU A C 1
ATOM 851 O O . GLU A 1 108 ? -9.471 -7.946 21.958 1.00 47.75 108 GLU A O 1
ATOM 856 N N . VAL A 1 109 ? -11.127 -6.736 22.883 1.00 47.91 109 VAL A N 1
ATOM 857 C CA . VAL A 1 109 ? -10.580 -5.410 22.614 1.00 47.91 109 VAL A CA 1
ATOM 858 C C . VAL A 1 109 ? -9.361 -5.208 23.512 1.00 47.91 109 VAL A C 1
ATOM 860 O O . VAL A 1 109 ? -9.504 -5.003 24.713 1.00 47.91 109 VAL A O 1
ATOM 863 N N . ILE A 1 110 ? -8.159 -5.253 22.934 1.00 44.97 110 ILE A N 1
ATOM 864 C CA . ILE A 1 110 ? -6.950 -4.800 23.626 1.00 44.97 110 ILE A CA 1
ATOM 865 C C . ILE A 1 110 ? -7.027 -3.271 23.717 1.00 44.97 110 ILE A C 1
ATOM 867 O O . ILE A 1 110 ? -6.744 -2.556 22.755 1.00 44.97 110 ILE A O 1
ATOM 871 N N . ASP A 1 111 ? -7.454 -2.787 24.881 1.00 54.66 111 ASP A N 1
ATOM 872 C CA . ASP A 1 111 ? -7.755 -1.385 25.197 1.00 54.66 111 ASP A CA 1
ATOM 873 C C . ASP A 1 111 ? -6.480 -0.581 25.548 1.00 54.66 111 ASP A C 1
ATOM 875 O O . ASP A 1 111 ? -6.413 0.130 26.545 1.00 54.66 111 ASP A O 1
ATOM 879 N N . ASN A 1 112 ? -5.432 -0.701 24.724 1.00 64.12 112 ASN A N 1
ATOM 880 C CA . ASN A 1 112 ? -4.197 0.082 24.846 1.00 64.12 112 ASN A CA 1
ATOM 881 C C . ASN A 1 112 ? -3.877 0.823 23.541 1.00 64.12 112 ASN A C 1
ATOM 883 O O . ASN A 1 112 ? -4.213 0.368 22.448 1.00 64.12 112 ASN A O 1
ATOM 887 N N . VAL A 1 113 ? -3.195 1.967 23.662 1.00 65.19 113 VAL A N 1
ATOM 888 C CA . VAL A 1 113 ? -2.847 2.870 22.545 1.00 65.19 113 VAL A CA 1
ATOM 889 C C . VAL A 1 113 ? -2.151 2.132 21.400 1.00 65.19 113 VAL A C 1
ATOM 891 O O . VAL A 1 113 ? -2.564 2.243 20.246 1.00 65.19 113 VAL A O 1
ATOM 894 N N . SER A 1 114 ? -1.143 1.321 21.729 1.00 70.56 114 SER A N 1
ATOM 895 C CA . SER A 1 114 ? -0.426 0.487 20.762 1.00 70.56 114 SER A CA 1
ATOM 896 C C . SER A 1 114 ? -1.365 -0.491 20.054 1.00 70.56 114 SER A C 1
ATOM 898 O O . SER A 1 114 ? -1.321 -0.600 18.833 1.00 70.56 114 SER A O 1
ATOM 900 N N . GLY A 1 115 ? -2.277 -1.136 20.787 1.00 78.12 115 GLY A N 1
ATOM 901 C CA . GLY A 1 115 ? -3.263 -2.067 20.236 1.00 78.12 115 GLY A CA 1
ATOM 902 C C . GLY A 1 115 ? -4.182 -1.425 19.195 1.00 78.12 115 GLY A C 1
ATOM 903 O O . GLY A 1 115 ? -4.457 -2.037 18.166 1.00 78.12 115 GLY A O 1
ATOM 904 N N . SER A 1 116 ? -4.601 -0.173 19.406 1.00 81.88 116 SER A N 1
ATOM 905 C CA . SER A 1 116 ? -5.432 0.551 18.434 1.00 81.88 116 SER A CA 1
ATOM 906 C C . SER A 1 116 ? -4.663 0.902 17.157 1.00 81.88 116 SER A C 1
ATOM 908 O O . SER A 1 116 ? -5.213 0.752 16.068 1.00 81.88 116 SER A O 1
ATOM 910 N N . ILE A 1 117 ? -3.401 1.328 17.275 1.00 89.12 117 ILE A N 1
ATOM 911 C CA . ILE A 1 117 ? -2.537 1.649 16.126 1.00 89.12 117 ILE A CA 1
ATOM 912 C C . ILE A 1 117 ? -2.231 0.378 15.324 1.00 89.12 117 ILE A C 1
ATOM 914 O O . ILE A 1 117 ? -2.451 0.346 14.114 1.00 89.12 117 ILE A O 1
ATOM 918 N N . PHE A 1 118 ? -1.800 -0.698 15.993 1.00 89.25 118 PHE A N 1
ATOM 919 C CA . PHE A 1 118 ? -1.513 -1.982 15.347 1.00 89.25 118 PHE A CA 1
ATOM 920 C C . PHE A 1 118 ? -2.748 -2.595 14.698 1.00 89.25 118 PHE A C 1
ATOM 922 O O . PHE A 1 118 ? -2.641 -3.182 13.623 1.00 89.25 118 PHE A O 1
ATOM 929 N N . LYS A 1 119 ? -3.927 -2.449 15.314 1.00 88.81 119 LYS A N 1
ATOM 930 C CA . LYS A 1 119 ? -5.185 -2.903 14.719 1.00 88.81 119 LYS A CA 1
ATOM 931 C C . LYS A 1 119 ? -5.448 -2.199 13.394 1.00 88.81 119 LYS A C 1
ATOM 933 O O . LYS A 1 119 ? -5.759 -2.875 12.421 1.00 88.81 119 LYS A O 1
ATOM 938 N N . VAL A 1 120 ? -5.320 -0.873 13.352 1.00 91.00 120 VAL A N 1
ATOM 939 C CA . VAL A 1 120 ? -5.543 -0.105 12.120 1.00 91.00 120 VAL A CA 1
ATOM 940 C C . VAL A 1 120 ? -4.495 -0.480 11.076 1.00 91.00 120 VAL A C 1
ATOM 942 O O . VAL A 1 120 ? -4.883 -0.895 9.995 1.00 91.00 120 VAL A O 1
ATOM 945 N N . ALA A 1 121 ? -3.206 -0.502 11.432 1.00 92.06 121 ALA A N 1
ATOM 946 C CA . ALA A 1 121 ? -2.138 -0.938 10.529 1.00 92.06 121 ALA A CA 1
ATOM 947 C C . ALA A 1 121 ? -2.352 -2.358 9.972 1.00 92.06 121 ALA A C 1
ATOM 949 O O . ALA A 1 121 ? -2.077 -2.610 8.804 1.00 92.06 121 ALA A O 1
ATOM 950 N N . SER A 1 122 ? -2.866 -3.285 10.788 1.00 89.06 122 SER A N 1
ATOM 951 C CA . SER A 1 122 ? -3.183 -4.651 10.349 1.00 89.06 122 SER A CA 1
ATOM 952 C C . SER A 1 122 ? -4.364 -4.681 9.380 1.00 89.06 122 SER A C 1
ATOM 954 O O . SER A 1 122 ? -4.352 -5.472 8.443 1.00 89.06 122 SER A O 1
ATOM 956 N N . ILE A 1 123 ? -5.376 -3.829 9.591 1.00 90.88 123 ILE A N 1
ATOM 957 C CA . ILE A 1 123 ? -6.499 -3.665 8.657 1.00 90.88 123 ILE A CA 1
ATOM 958 C C . ILE A 1 123 ? -5.988 -3.081 7.336 1.00 90.88 123 ILE A C 1
ATOM 960 O O . ILE A 1 123 ? -6.295 -3.643 6.292 1.00 90.88 123 ILE A O 1
ATOM 964 N N . THR A 1 124 ? -5.167 -2.027 7.380 1.00 92.25 124 THR A N 1
ATOM 965 C CA . THR A 1 124 ? -4.540 -1.417 6.196 1.00 92.25 124 THR A C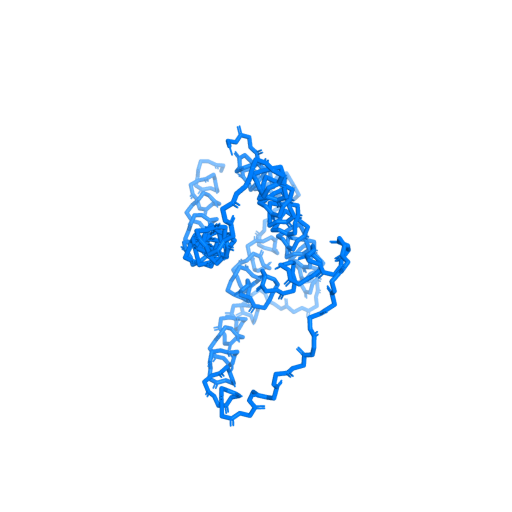A 1
ATOM 966 C C . THR A 1 124 ? -3.717 -2.442 5.420 1.00 92.25 124 THR A C 1
ATOM 968 O O . THR A 1 124 ? -3.897 -2.593 4.221 1.00 92.25 124 THR A O 1
ATOM 971 N N . LEU A 1 125 ? -2.862 -3.215 6.101 1.00 90.69 125 LEU A N 1
ATOM 972 C CA . LEU A 1 125 ? -2.044 -4.252 5.464 1.00 90.69 125 LEU A CA 1
ATOM 973 C C . LEU A 1 125 ? -2.894 -5.369 4.843 1.00 90.69 125 LEU A C 1
ATOM 975 O O . LEU A 1 125 ? -2.563 -5.869 3.772 1.00 90.69 125 LEU A O 1
ATOM 979 N N . ALA A 1 126 ? -3.968 -5.782 5.522 1.00 87.94 126 ALA A N 1
ATOM 980 C CA . ALA A 1 126 ? -4.881 -6.795 5.003 1.00 87.94 126 ALA A CA 1
ATOM 981 C C . ALA A 1 126 ? -5.660 -6.299 3.778 1.00 87.94 126 ALA A C 1
ATOM 983 O O . ALA A 1 126 ? -5.967 -7.108 2.903 1.00 87.94 126 ALA A O 1
ATOM 984 N N . ASN A 1 127 ? -5.972 -5.000 3.734 1.00 89.75 127 ASN A N 1
ATOM 985 C CA . ASN A 1 127 ? -6.640 -4.364 2.608 1.00 89.75 127 ASN A CA 1
ATOM 986 C C . ASN A 1 127 ? -5.700 -4.182 1.412 1.00 89.75 127 ASN A C 1
ATOM 988 O O . ASN A 1 127 ? -6.056 -4.558 0.304 1.00 89.75 127 ASN A O 1
ATOM 992 N N . GLY A 1 128 ? -4.468 -3.724 1.649 1.00 92.12 128 GLY A N 1
ATOM 993 C CA . GLY A 1 128 ? -3.546 -3.311 0.589 1.00 92.12 128 GLY A CA 1
ATOM 994 C C . GLY A 1 128 ? -2.850 -4.431 -0.184 1.00 92.12 128 GLY A C 1
ATOM 995 O O . GLY A 1 128 ? -1.712 -4.282 -0.636 1.00 92.12 128 GLY A O 1
ATOM 996 N N . ALA A 1 129 ? -3.503 -5.582 -0.330 1.00 91.06 129 ALA A N 1
ATOM 997 C CA . ALA A 1 129 ? -3.032 -6.664 -1.186 1.00 91.06 129 ALA A CA 1
ATOM 998 C C . ALA A 1 129 ? -2.976 -6.235 -2.660 1.00 91.06 129 ALA A C 1
ATOM 1000 O O . ALA A 1 129 ? -2.067 -6.630 -3.394 1.00 91.06 129 ALA A O 1
ATOM 1001 N N . ASP A 1 130 ? -3.936 -5.421 -3.089 1.00 92.56 130 ASP A N 1
ATOM 1002 C CA . ASP A 1 130 ? -3.992 -4.822 -4.418 1.00 92.56 130 ASP A CA 1
ATOM 1003 C C . ASP A 1 130 ? -2.888 -3.768 -4.606 1.00 92.56 130 ASP A C 1
ATOM 1005 O O . ASP A 1 130 ? -2.183 -3.837 -5.619 1.00 92.56 130 ASP A O 1
ATOM 1009 N N . ASN A 1 131 ? -2.626 -2.913 -3.603 1.00 94.88 131 ASN A N 1
ATOM 1010 C CA . ASN A 1 131 ? -1.468 -2.012 -3.594 1.00 94.88 131 ASN A CA 1
ATOM 1011 C C . ASN A 1 131 ? -0.179 -2.804 -3.826 1.00 94.88 131 ASN A C 1
ATOM 1013 O O . ASN A 1 131 ? 0.568 -2.507 -4.753 1.00 94.88 131 ASN A O 1
ATOM 1017 N N . ILE A 1 132 ? 0.071 -3.857 -3.037 1.00 93.69 132 ILE A N 1
ATOM 1018 C CA . ILE A 1 132 ? 1.273 -4.697 -3.173 1.00 93.69 132 ILE A CA 1
ATOM 1019 C C . ILE A 1 132 ? 1.351 -5.316 -4.577 1.00 93.69 132 ILE A C 1
ATOM 1021 O O . ILE A 1 132 ? 2.418 -5.316 -5.198 1.00 93.69 132 ILE A O 1
ATOM 1025 N N . SER A 1 133 ? 0.225 -5.818 -5.096 1.00 92.50 133 SER A N 1
ATOM 1026 C CA . SER A 1 133 ? 0.171 -6.470 -6.409 1.00 92.50 133 SER A CA 1
ATOM 1027 C C . SER A 1 133 ? 0.510 -5.538 -7.575 1.00 92.50 133 SER A C 1
ATOM 1029 O O . SER A 1 133 ? 1.042 -6.002 -8.582 1.00 92.50 133 SER A O 1
ATOM 1031 N N . ILE A 1 134 ? 0.251 -4.235 -7.431 1.00 93.50 134 ILE A N 1
ATOM 1032 C CA . ILE A 1 134 ? 0.546 -3.212 -8.442 1.00 93.50 134 ILE A CA 1
ATOM 1033 C C . ILE A 1 134 ? 1.920 -2.577 -8.197 1.00 93.50 134 ILE A C 1
ATOM 1035 O O . ILE A 1 134 ? 2.688 -2.374 -9.139 1.00 93.50 134 ILE A O 1
ATOM 1039 N N . TYR A 1 135 ? 2.279 -2.301 -6.944 1.00 94.38 135 TYR A N 1
ATOM 1040 C CA . TYR A 1 135 ? 3.508 -1.590 -6.589 1.00 94.38 135 TYR A CA 1
ATOM 1041 C C . TYR A 1 135 ? 4.762 -2.434 -6.820 1.00 94.38 135 TYR A C 1
ATOM 1043 O O . TYR A 1 135 ? 5.750 -1.907 -7.328 1.00 94.38 135 TYR A O 1
ATOM 1051 N N . ILE A 1 136 ? 4.738 -3.739 -6.518 1.00 94.44 136 ILE A N 1
ATOM 1052 C CA . ILE A 1 136 ? 5.883 -4.634 -6.769 1.00 94.44 136 ILE A CA 1
ATOM 1053 C C . ILE A 1 136 ? 6.317 -4.620 -8.248 1.00 94.44 136 ILE A C 1
ATOM 1055 O O . ILE A 1 136 ? 7.475 -4.280 -8.511 1.00 94.44 136 ILE A O 1
ATOM 1059 N N . PRO A 1 137 ? 5.456 -4.969 -9.231 1.00 92.31 137 PRO A N 1
ATOM 1060 C CA . PRO A 1 137 ? 5.855 -4.963 -10.640 1.00 92.31 137 PRO A CA 1
ATOM 1061 C C . PRO A 1 137 ? 6.218 -3.560 -11.126 1.00 92.31 137 PRO A C 1
ATOM 1063 O O . PRO A 1 137 ? 7.136 -3.404 -11.933 1.00 92.31 137 PRO A O 1
ATOM 1066 N N . MET A 1 138 ? 5.550 -2.528 -10.607 1.00 92.62 138 MET A N 1
ATOM 1067 C CA . MET A 1 138 ? 5.844 -1.145 -10.952 1.00 92.62 138 MET A CA 1
ATOM 1068 C C . MET A 1 138 ? 7.261 -0.737 -10.523 1.00 92.62 138 MET A C 1
ATOM 1070 O O . MET A 1 138 ? 8.025 -0.280 -11.375 1.00 92.62 138 MET A O 1
ATOM 1074 N N . PHE A 1 139 ? 7.654 -0.978 -9.267 1.00 94.44 139 PHE A N 1
ATOM 1075 C CA . PHE A 1 139 ? 9.015 -0.711 -8.782 1.00 94.44 139 PHE A CA 1
ATOM 1076 C C . PHE A 1 139 ? 10.073 -1.596 -9.455 1.00 94.44 139 PHE A C 1
ATOM 1078 O O . PHE A 1 139 ? 11.183 -1.127 -9.710 1.00 94.44 139 PHE A O 1
ATOM 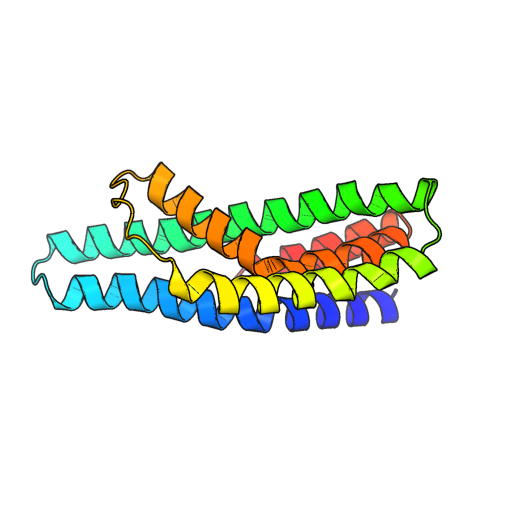1085 N N . ALA A 1 140 ? 9.734 -2.848 -9.778 1.00 92.88 140 ALA A N 1
ATOM 1086 C CA . ALA A 1 140 ? 10.621 -3.783 -10.474 1.00 92.88 140 ALA A CA 1
ATOM 1087 C C . ALA A 1 140 ? 10.908 -3.370 -11.929 1.00 92.88 140 ALA A C 1
ATOM 1089 O O . ALA A 1 140 ? 11.984 -3.637 -12.456 1.00 92.88 140 ALA A O 1
ATOM 1090 N N . SER A 1 141 ? 9.943 -2.725 -12.591 1.00 90.38 141 SER A N 1
ATOM 1091 C CA . SER A 1 141 ? 10.059 -2.295 -13.995 1.00 90.38 141 SER A CA 1
ATOM 1092 C C . SER A 1 141 ? 10.791 -0.958 -14.190 1.00 90.38 141 SER A C 1
ATOM 1094 O O . SER A 1 141 ? 11.050 -0.546 -15.322 1.00 90.38 141 SER A O 1
ATOM 1096 N N . GLN A 1 142 ? 11.106 -0.257 -13.101 1.00 91.69 142 GLN A N 1
ATOM 1097 C CA . GLN A 1 142 ? 11.613 1.113 -13.098 1.00 91.69 142 GLN A CA 1
ATOM 1098 C C . GLN A 1 142 ? 13.072 1.176 -12.622 1.00 91.69 142 GLN A C 1
ATOM 1100 O O . GLN A 1 142 ? 13.538 0.360 -11.833 1.00 91.69 142 GLN A O 1
ATOM 1105 N N . ASN A 1 143 ? 13.820 2.183 -13.086 1.00 91.62 143 ASN A N 1
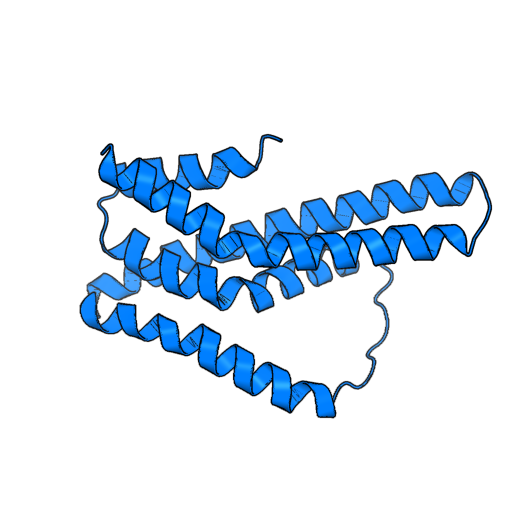ATOM 1106 C CA . ASN A 1 143 ? 15.165 2.449 -12.564 1.00 91.62 143 ASN A CA 1
ATOM 1107 C C . ASN A 1 143 ? 15.111 3.231 -11.238 1.00 91.62 143 ASN A C 1
ATOM 1109 O O . ASN A 1 143 ? 14.098 3.844 -10.904 1.00 91.62 143 ASN A O 1
ATOM 1113 N N . LEU A 1 144 ? 16.234 3.286 -10.512 1.00 90.81 144 LEU A N 1
ATOM 1114 C CA . LEU A 1 144 ? 16.306 3.914 -9.185 1.00 90.81 144 LEU A CA 1
ATOM 1115 C C . LEU A 1 144 ? 15.823 5.375 -9.165 1.00 90.81 144 LEU A C 1
ATOM 1117 O O . LEU A 1 144 ? 15.072 5.759 -8.274 1.00 90.81 144 LEU A O 1
ATOM 1121 N N . LYS A 1 145 ? 16.207 6.186 -10.161 1.00 92.88 145 LYS A N 1
ATOM 1122 C CA . LYS A 1 145 ? 15.764 7.590 -10.257 1.00 92.88 145 LYS A CA 1
ATOM 1123 C C . LYS A 1 145 ? 14.243 7.688 -10.387 1.00 92.88 145 LYS A C 1
ATOM 1125 O O . LYS A 1 145 ? 13.624 8.550 -9.776 1.00 92.88 145 LYS A O 1
ATOM 1130 N N . THR A 1 146 ? 13.653 6.790 -11.168 1.00 92.88 146 THR A N 1
ATOM 1131 C CA . THR A 1 146 ? 12.207 6.729 -11.398 1.00 92.88 146 THR A CA 1
ATOM 1132 C C . THR A 1 146 ? 11.472 6.243 -10.148 1.00 92.88 146 THR A C 1
ATOM 1134 O O . THR A 1 146 ? 10.472 6.847 -9.773 1.00 92.88 146 THR A O 1
ATOM 1137 N N . ASN A 1 147 ? 12.019 5.250 -9.438 1.00 93.56 147 ASN A N 1
ATOM 1138 C CA . ASN A 1 147 ? 11.481 4.785 -8.157 1.00 93.56 147 ASN A CA 1
ATOM 1139 C C . ASN A 1 147 ? 11.464 5.896 -7.103 1.00 93.56 147 ASN A C 1
ATOM 1141 O O . ASN A 1 147 ? 10.477 6.028 -6.390 1.00 93.56 147 ASN A O 1
ATOM 1145 N N . ILE A 1 148 ? 12.504 6.737 -7.038 1.00 93.06 148 ILE A N 1
ATOM 1146 C CA . ILE A 1 148 ? 12.525 7.897 -6.131 1.00 93.06 148 ILE A CA 1
ATOM 1147 C C . ILE A 1 148 ? 11.386 8.870 -6.463 1.00 93.06 148 ILE A C 1
ATOM 1149 O O . ILE A 1 148 ? 10.686 9.312 -5.558 1.00 93.06 148 ILE A O 1
ATOM 1153 N N . VAL A 1 149 ? 11.153 9.172 -7.745 1.00 91.94 149 VAL A N 1
ATOM 1154 C CA . VAL A 1 149 ? 10.032 10.037 -8.164 1.00 91.94 149 VAL A CA 1
ATOM 1155 C C . VAL A 1 149 ? 8.684 9.411 -7.797 1.00 91.94 149 VAL A C 1
ATOM 1157 O O . VAL A 1 149 ? 7.825 10.097 -7.252 1.00 91.94 149 VAL A O 1
ATOM 1160 N N . THR A 1 150 ? 8.506 8.112 -8.044 1.00 93.12 150 THR A N 1
ATOM 1161 C CA . THR A 1 150 ? 7.300 7.372 -7.642 1.00 93.12 150 THR A CA 1
ATOM 1162 C C . THR A 1 150 ? 7.074 7.447 -6.133 1.00 93.12 150 THR A C 1
ATOM 1164 O O . THR A 1 150 ? 5.959 7.728 -5.704 1.00 93.12 150 THR A O 1
ATOM 1167 N N . LEU A 1 151 ? 8.123 7.258 -5.329 1.00 92.50 151 LEU A N 1
ATOM 1168 C CA . LEU A 1 151 ? 8.031 7.366 -3.876 1.00 92.50 151 LEU A CA 1
ATOM 1169 C C . LEU A 1 151 ? 7.632 8.772 -3.446 1.00 92.50 151 LEU A C 1
ATOM 1171 O O . LEU A 1 151 ? 6.736 8.894 -2.630 1.00 92.50 151 LEU A O 1
ATOM 1175 N N . VAL A 1 152 ? 8.210 9.824 -4.032 1.00 91.06 152 VAL A N 1
ATOM 1176 C CA . VAL A 1 152 ? 7.803 11.211 -3.744 1.00 91.06 152 VAL A CA 1
ATOM 1177 C C . VAL A 1 152 ? 6.322 11.439 -4.056 1.00 91.06 152 VAL A C 1
ATOM 1179 O O . VAL A 1 152 ? 5.638 12.096 -3.279 1.00 91.06 152 VAL A O 1
ATOM 1182 N N . ILE A 1 153 ? 5.800 10.870 -5.147 1.00 90.50 153 ILE A N 1
ATOM 1183 C CA . ILE A 1 153 ? 4.368 10.954 -5.478 1.00 90.50 153 ILE A CA 1
ATOM 1184 C C . ILE A 1 153 ? 3.523 10.235 -4.421 1.00 90.50 153 ILE A C 1
ATOM 1186 O O . ILE A 1 153 ? 2.520 10.785 -3.976 1.00 90.50 153 ILE A O 1
ATOM 1190 N N . PHE A 1 154 ? 3.941 9.045 -3.983 1.00 89.75 154 PHE A N 1
ATOM 1191 C CA . PHE A 1 154 ? 3.242 8.302 -2.928 1.00 89.75 154 PHE A CA 1
ATOM 1192 C C . PHE A 1 154 ? 3.315 9.040 -1.580 1.00 89.75 154 PHE A C 1
ATOM 1194 O O . PHE A 1 154 ? 2.358 9.012 -0.810 1.00 89.75 154 PHE A O 1
ATOM 1201 N N . SER A 1 155 ? 4.422 9.739 -1.311 1.00 81.62 155 SER A N 1
ATOM 1202 C CA . SER A 1 155 ? 4.610 10.594 -0.136 1.00 81.62 155 SER A CA 1
ATOM 1203 C C . SER A 1 155 ? 3.782 11.874 -0.190 1.00 81.62 155 SER A C 1
ATOM 1205 O O . SER A 1 155 ? 3.396 12.369 0.856 1.00 81.62 155 SER A O 1
ATOM 1207 N N . GLY A 1 156 ? 3.479 12.418 -1.373 1.00 68.25 156 GLY A N 1
ATOM 1208 C CA . GLY A 1 156 ? 2.680 13.644 -1.519 1.00 68.25 156 GLY A CA 1
ATOM 1209 C C . GLY A 1 156 ? 1.247 13.524 -0.982 1.00 68.25 156 GLY A C 1
ATOM 1210 O O . GLY A 1 156 ? 0.585 14.529 -0.752 1.00 68.25 156 GLY A O 1
ATOM 1211 N N . TYR A 1 157 ? 0.778 12.299 -0.727 1.00 55.81 157 TYR A N 1
ATOM 1212 C CA . TYR A 1 157 ? -0.450 12.023 0.023 1.00 55.81 157 TYR A CA 1
ATOM 1213 C C . TYR A 1 157 ? -0.365 12.411 1.509 1.00 55.81 157 TYR A C 1
ATOM 1215 O O . TYR A 1 157 ? -1.388 12.621 2.148 1.00 55.81 157 TYR A O 1
ATOM 1223 N N . TYR A 1 158 ? 0.842 12.509 2.069 1.00 48.59 158 TYR A N 1
ATOM 1224 C CA . TYR A 1 158 ? 1.066 12.683 3.504 1.00 48.59 158 TYR A CA 1
ATOM 1225 C C . TYR A 1 158 ? 0.896 14.142 3.977 1.00 48.59 158 TYR A C 1
ATOM 1227 O O . TYR A 1 158 ? 0.911 14.363 5.188 1.00 48.59 158 TYR A O 1
ATOM 1235 N N . ASP A 1 159 ? 0.717 15.099 3.056 1.00 38.38 159 ASP A N 1
ATOM 1236 C CA . ASP A 1 159 ? 0.733 16.551 3.311 1.00 38.38 159 ASP A CA 1
ATOM 1237 C C . ASP A 1 159 ? -0.661 17.224 3.399 1.00 38.38 159 ASP A C 1
ATOM 1239 O O . ASP A 1 159 ? -0.730 18.454 3.476 1.00 38.38 159 ASP A O 1
ATOM 1243 N N . TYR A 1 160 ? -1.770 16.467 3.422 1.00 37.25 160 TYR A N 1
ATOM 1244 C CA . TYR A 1 160 ? -3.136 17.013 3.562 1.00 37.25 160 TYR A CA 1
ATOM 1245 C C . TYR A 1 160 ? -3.920 16.437 4.743 1.00 37.25 160 TYR A C 1
ATOM 1247 O O . TYR A 1 160 ? -3.945 15.198 4.906 1.00 37.25 160 TYR A O 1
#

Sequence (160 aa):
MVTTIISSFIAFTSTNIDDIFILLVLFSQVRTGVIKKEGSTVRGRTKMKELYIVIGQYFGFSLIIFLSIIGSLSSFFIPVSWIGLLGFVPIYMGVKGILSLRSYKRNEVIDNVSGSIFKVASITLANGADNISIYIPMFASQNLKTNIVTLVIFSGYYDY

Radius of gyration: 18.21 Å; chains: 1; bounding box: 40×35×47 Å